Protein AF-A0A2N1PC83-F1 (afdb_monomer)

Solvent-accessible surface area (backbone atoms only — not comparable to full-atom values): 6017 Å² total; per-residue (Å²): 111,71,66,60,54,52,51,51,52,50,53,52,53,53,52,51,48,51,52,49,50,64,76,42,39,67,59,52,51,46,56,51,50,51,51,49,52,54,50,51,49,60,42,16,60,75,32,56,40,95,90,57,54,66,65,58,49,51,50,29,50,51,46,28,54,50,22,51,75,71,62,68,47,50,76,65,58,52,50,52,50,52,50,50,52,51,55,51,57,68,69,75,58,40,44,39,65,55,29,47,51,50,47,53,51,39,41,62,57,38,110

Structure (mmCIF, N/CA/C/O backbone):
data_AF-A0A2N1PC83-F1
#
_entry.id   AF-A0A2N1PC83-F1
#
loop_
_atom_site.group_PDB
_atom_site.id
_atom_site.type_symbol
_atom_site.label_atom_id
_atom_site.label_alt_id
_atom_site.label_comp_id
_atom_site.label_asym_id
_atom_site.label_entity_id
_atom_site.label_seq_id
_atom_site.pdbx_PDB_ins_code
_atom_site.Cartn_x
_atom_site.Cartn_y
_atom_site.Cartn_z
_atom_site.occupancy
_atom_site.B_iso_or_equiv
_atom_site.auth_seq_id
_atom_site.auth_comp_id
_atom_site.auth_asym_id
_atom_site.auth_atom_id
_atom_site.pdbx_PDB_model_num
ATOM 1 N N . MET A 1 1 ? 9.592 4.375 -46.115 1.00 62.72 1 MET A N 1
ATOM 2 C CA . MET A 1 1 ? 10.776 4.847 -45.359 1.00 62.72 1 MET A CA 1
ATOM 3 C C . MET A 1 1 ? 10.395 5.469 -44.021 1.00 62.72 1 MET A C 1
ATOM 5 O O . MET A 1 1 ? 10.851 4.958 -43.012 1.00 62.72 1 MET A O 1
ATOM 9 N N . VAL A 1 2 ? 9.505 6.469 -43.974 1.00 72.44 2 VAL A N 1
ATOM 10 C CA . VAL A 1 2 ? 9.065 7.102 -42.707 1.00 72.44 2 VAL A CA 1
ATOM 11 C C . VAL A 1 2 ? 8.481 6.096 -41.702 1.00 72.44 2 VAL A C 1
ATOM 13 O O . VAL A 1 2 ? 8.869 6.105 -40.542 1.00 72.44 2 VAL A 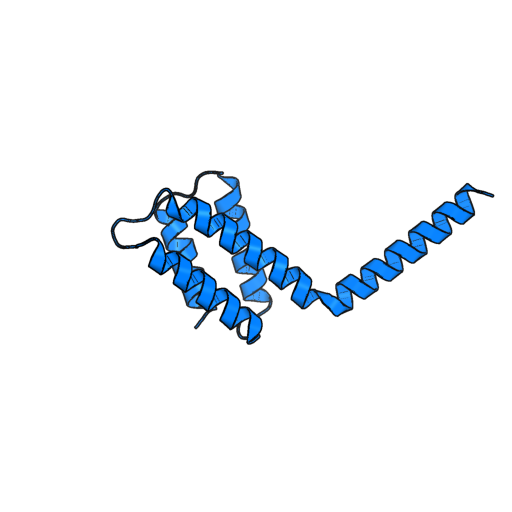O 1
ATOM 16 N N . ALA A 1 3 ? 7.643 5.155 -42.150 1.00 74.44 3 ALA A N 1
ATOM 17 C CA . ALA A 1 3 ? 7.049 4.137 -41.275 1.00 74.44 3 ALA A CA 1
ATOM 18 C C . ALA A 1 3 ? 8.083 3.223 -40.582 1.00 74.44 3 ALA A C 1
ATOM 20 O O . ALA A 1 3 ? 7.898 2.871 -39.426 1.00 74.44 3 ALA A O 1
ATOM 21 N N . LEU A 1 4 ? 9.197 2.885 -41.245 1.00 80.00 4 LEU A N 1
ATOM 22 C CA . LEU A 1 4 ? 10.262 2.063 -40.649 1.00 80.00 4 LEU A CA 1
ATOM 23 C C . LEU A 1 4 ? 11.051 2.831 -39.581 1.00 80.00 4 LEU A C 1
ATOM 25 O O . LEU A 1 4 ? 11.437 2.249 -38.574 1.00 80.00 4 LEU A O 1
ATOM 29 N N . ILE A 1 5 ? 11.244 4.139 -39.778 1.00 84.12 5 ILE A N 1
ATOM 30 C CA . ILE A 1 5 ? 11.886 5.017 -38.791 1.00 84.12 5 ILE A CA 1
ATOM 31 C C . ILE A 1 5 ? 10.986 5.159 -37.558 1.00 84.12 5 ILE A C 1
ATOM 33 O O . ILE A 1 5 ? 11.456 5.013 -36.434 1.00 84.12 5 ILE A O 1
ATOM 37 N N . VAL A 1 6 ? 9.682 5.374 -37.764 1.00 86.19 6 VAL A N 1
ATOM 38 C CA . VAL A 1 6 ? 8.700 5.469 -36.672 1.00 86.19 6 VAL A CA 1
ATOM 39 C C . VAL A 1 6 ? 8.628 4.160 -35.881 1.00 86.19 6 VAL A C 1
ATOM 41 O O . VAL A 1 6 ? 8.700 4.192 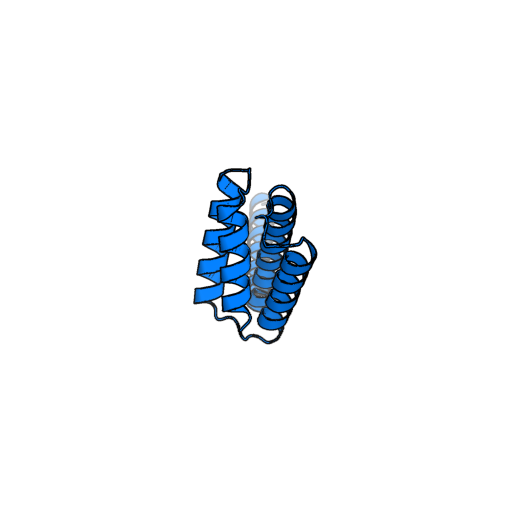-34.657 1.00 86.19 6 VAL A O 1
ATOM 44 N N . VAL A 1 7 ? 8.570 3.006 -36.556 1.00 88.69 7 VAL A N 1
ATOM 45 C CA . VAL A 1 7 ? 8.586 1.692 -35.887 1.00 88.69 7 VAL A CA 1
ATOM 46 C C . VAL A 1 7 ? 9.886 1.481 -35.108 1.00 88.69 7 VAL A C 1
ATOM 48 O O . VAL A 1 7 ? 9.836 1.037 -33.965 1.00 88.69 7 VAL A O 1
ATOM 51 N N . GLY A 1 8 ? 11.038 1.859 -35.670 1.00 88.19 8 GLY A N 1
ATOM 52 C CA . GLY A 1 8 ? 12.323 1.778 -34.971 1.00 88.19 8 GLY A CA 1
ATOM 53 C C . GLY A 1 8 ? 12.355 2.600 -33.679 1.00 88.19 8 GLY A C 1
ATOM 54 O O . GLY A 1 8 ? 12.789 2.098 -32.645 1.00 88.19 8 GLY A O 1
ATOM 55 N N . ILE A 1 9 ? 11.833 3.831 -33.706 1.00 90.12 9 ILE A N 1
ATOM 56 C CA . ILE A 1 9 ? 11.746 4.695 -32.517 1.00 90.12 9 ILE A CA 1
ATOM 57 C C . ILE A 1 9 ? 10.803 4.092 -31.468 1.00 90.12 9 ILE A C 1
ATOM 59 O O . ILE A 1 9 ? 11.145 4.065 -30.287 1.00 90.12 9 ILE A O 1
ATOM 63 N N . ILE A 1 10 ? 9.648 3.561 -31.885 1.00 88.88 10 ILE A N 1
ATOM 64 C CA . ILE A 1 10 ? 8.696 2.913 -30.970 1.00 88.88 10 ILE A CA 1
ATOM 65 C C . ILE A 1 10 ? 9.345 1.712 -30.275 1.00 88.88 10 ILE A C 1
ATOM 67 O O . ILE A 1 10 ? 9.234 1.585 -29.060 1.00 88.88 10 ILE A O 1
ATOM 71 N N . VAL A 1 11 ? 10.072 0.863 -31.008 1.00 89.69 11 VAL A N 1
ATOM 72 C CA . VAL A 1 11 ? 10.756 -0.303 -30.424 1.00 89.69 11 VAL A CA 1
ATOM 73 C C . VAL A 1 11 ? 11.791 0.122 -29.378 1.00 89.69 11 VAL A C 1
ATOM 75 O O . VAL A 1 11 ? 11.857 -0.482 -28.309 1.00 89.69 11 VAL A O 1
ATOM 78 N N . VAL A 1 12 ? 12.556 1.186 -29.638 1.00 88.38 12 VAL A N 1
ATOM 79 C CA . VAL A 1 12 ? 13.533 1.715 -28.670 1.00 88.38 12 VAL A CA 1
ATOM 80 C C . VAL A 1 12 ? 12.841 2.268 -27.421 1.00 88.38 12 VAL A C 1
ATOM 82 O O . VAL A 1 12 ? 13.299 1.999 -26.313 1.00 88.38 12 VAL A O 1
ATOM 85 N N . LEU A 1 13 ? 11.719 2.979 -27.566 1.00 87.75 13 LEU A N 1
ATOM 86 C CA . LEU A 1 13 ? 10.938 3.475 -26.425 1.00 87.75 13 LEU A CA 1
ATOM 87 C C . LEU A 1 13 ? 10.338 2.335 -25.591 1.00 87.75 13 LEU A C 1
ATOM 89 O O . LEU A 1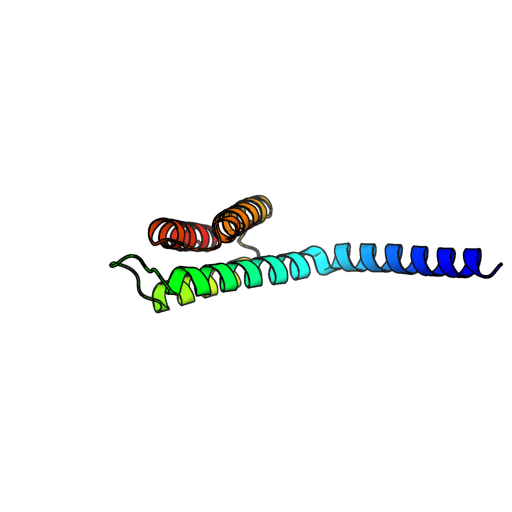 13 ? 10.341 2.398 -24.362 1.00 87.75 13 LEU A O 1
ATOM 93 N N . VAL A 1 14 ? 9.864 1.272 -26.241 1.00 88.44 14 VAL A N 1
ATOM 94 C CA . VAL A 1 14 ? 9.339 0.076 -25.567 1.00 88.44 14 VAL A CA 1
ATOM 95 C C . VAL A 1 14 ? 10.453 -0.668 -24.818 1.00 88.44 14 VAL A C 1
ATOM 97 O O . VAL A 1 14 ? 10.273 -1.057 -23.668 1.00 88.44 14 VAL A O 1
ATOM 100 N N . ALA A 1 15 ? 11.638 -0.810 -25.414 1.00 87.25 15 ALA A N 1
ATOM 101 C CA . ALA A 1 15 ? 12.784 -1.414 -24.733 1.00 87.25 15 ALA A CA 1
ATOM 102 C C . ALA A 1 15 ? 13.262 -0.562 -23.543 1.00 87.25 15 ALA A C 1
ATOM 104 O O . ALA A 1 15 ? 13.501 -1.091 -22.459 1.00 87.25 15 ALA A O 1
ATOM 105 N N . ALA A 1 16 ? 13.350 0.760 -23.716 1.00 84.62 16 ALA A N 1
ATOM 106 C CA . ALA A 1 16 ? 13.734 1.678 -22.647 1.00 84.62 16 ALA A CA 1
ATOM 107 C C . ALA A 1 16 ? 12.726 1.659 -21.487 1.00 84.62 16 ALA A C 1
ATOM 109 O O . ALA A 1 16 ? 13.130 1.595 -20.329 1.00 84.62 16 ALA A O 1
ATOM 110 N N . SER A 1 17 ? 11.424 1.650 -21.784 1.00 82.31 17 SER A N 1
ATOM 111 C CA . SER A 1 17 ? 10.380 1.546 -20.757 1.00 82.31 17 SER A CA 1
ATOM 112 C C . SER A 1 17 ? 10.408 0.202 -20.032 1.00 82.31 17 SER A C 1
ATOM 114 O O . SER A 1 17 ? 10.295 0.202 -18.813 1.00 82.31 17 SER A O 1
ATOM 116 N N . MET A 1 18 ? 10.669 -0.921 -20.712 1.00 82.00 18 MET A N 1
ATOM 117 C CA . MET A 1 18 ? 10.880 -2.209 -20.032 1.00 82.00 18 MET A CA 1
ATOM 118 C C . MET A 1 18 ? 12.064 -2.175 -19.058 1.00 82.00 18 MET A C 1
ATOM 120 O O . MET A 1 18 ? 11.949 -2.685 -17.946 1.00 82.00 18 MET A O 1
ATOM 124 N N . VAL A 1 19 ? 13.186 -1.553 -19.440 1.00 83.19 19 VAL A N 1
ATOM 125 C CA . VAL A 1 19 ? 14.355 -1.413 -18.553 1.00 83.19 19 VAL A CA 1
ATOM 126 C C . VAL A 1 19 ? 14.020 -0.543 -17.343 1.00 83.19 19 VAL A C 1
ATOM 128 O O . VAL A 1 19 ? 14.331 -0.921 -16.216 1.00 83.19 19 VAL A O 1
ATOM 131 N N . VAL A 1 20 ? 13.343 0.587 -17.553 1.00 78.94 20 VAL A N 1
ATOM 132 C CA . VAL A 1 20 ? 12.883 1.459 -16.462 1.00 78.94 20 VAL A CA 1
ATOM 133 C C . VAL A 1 20 ? 11.922 0.705 -15.542 1.00 78.94 20 VAL A C 1
ATOM 135 O O . VAL A 1 20 ? 12.116 0.721 -14.332 1.00 78.94 20 VAL A O 1
ATOM 138 N N . CYS A 1 21 ? 10.947 -0.022 -16.091 1.00 77.75 21 CYS A N 1
ATOM 139 C CA . CYS A 1 21 ? 10.025 -0.842 -15.310 1.00 77.75 21 CYS A CA 1
ATOM 140 C C . CYS A 1 21 ? 10.736 -1.947 -14.526 1.00 77.75 21 CYS A C 1
ATOM 142 O O . CYS A 1 21 ? 10.283 -2.272 -13.441 1.00 77.75 21 CYS A O 1
ATOM 144 N N . TYR A 1 22 ? 11.832 -2.513 -15.037 1.00 76.69 22 TYR A N 1
ATOM 145 C CA . TYR A 1 22 ? 12.601 -3.532 -14.321 1.00 76.69 22 TYR A CA 1
ATOM 146 C C . TYR A 1 22 ? 13.425 -2.940 -13.170 1.00 76.69 22 TYR A C 1
ATOM 148 O O . TYR A 1 22 ? 13.458 -3.509 -12.081 1.00 76.69 22 TYR A O 1
ATOM 156 N N . VAL A 1 23 ? 14.071 -1.792 -13.398 1.00 81.06 23 VAL A N 1
ATOM 157 C CA . VAL A 1 23 ? 14.913 -1.116 -12.396 1.00 81.06 23 VAL A CA 1
ATOM 158 C C . VAL A 1 23 ? 14.069 -0.485 -11.286 1.00 81.06 23 VAL A C 1
ATOM 160 O O . VAL A 1 23 ? 14.410 -0.621 -10.117 1.00 81.06 23 VAL A O 1
ATOM 163 N N . TYR A 1 24 ? 12.956 0.157 -11.642 1.00 81.00 24 TYR A N 1
ATOM 164 C CA . TYR A 1 24 ? 12.068 0.870 -10.716 1.00 81.00 24 TYR A CA 1
ATOM 165 C C . TYR A 1 24 ? 10.813 0.067 -10.360 1.00 81.00 24 TYR A C 1
ATOM 167 O O . TYR A 1 24 ? 9.811 0.641 -9.942 1.00 81.00 24 TYR A O 1
ATOM 175 N N . ARG A 1 25 ? 10.834 -1.260 -10.541 1.00 75.44 25 ARG A N 1
ATOM 176 C CA . ARG A 1 25 ? 9.659 -2.114 -10.309 1.00 75.44 25 ARG A CA 1
ATOM 177 C C . ARG A 1 25 ? 9.097 -1.931 -8.895 1.00 75.44 25 ARG A C 1
ATOM 179 O O . ARG A 1 25 ? 7.890 -1.800 -8.737 1.00 75.44 25 ARG A O 1
ATOM 186 N N . ASP A 1 26 ? 9.982 -1.868 -7.899 1.00 74.75 26 ASP A N 1
ATOM 187 C CA . ASP A 1 26 ? 9.616 -1.775 -6.4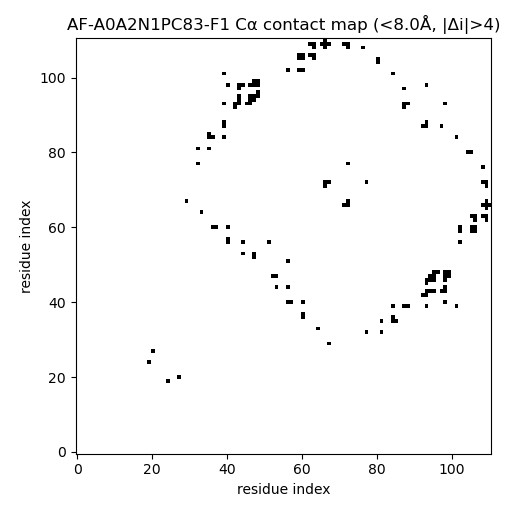87 1.00 74.75 26 ASP A CA 1
ATOM 188 C C . ASP A 1 26 ? 8.979 -0.399 -6.208 1.00 74.75 26 ASP A C 1
ATOM 190 O O . ASP A 1 26 ? 7.945 -0.326 -5.553 1.00 74.75 26 ASP A O 1
ATOM 194 N N . ASP A 1 27 ? 9.517 0.677 -6.796 1.00 77.44 27 ASP A N 1
ATOM 195 C CA . ASP A 1 27 ? 8.976 2.039 -6.670 1.00 77.44 27 ASP A CA 1
ATOM 196 C C . ASP A 1 27 ? 7.628 2.204 -7.388 1.00 77.44 27 ASP A C 1
ATOM 198 O O . ASP A 1 27 ? 6.733 2.890 -6.897 1.00 77.44 27 ASP A O 1
ATOM 202 N N . ILE A 1 28 ? 7.449 1.568 -8.550 1.00 78.81 28 ILE A N 1
ATOM 203 C CA . ILE A 1 28 ? 6.175 1.587 -9.284 1.00 78.81 28 ILE A CA 1
ATOM 204 C C . ILE A 1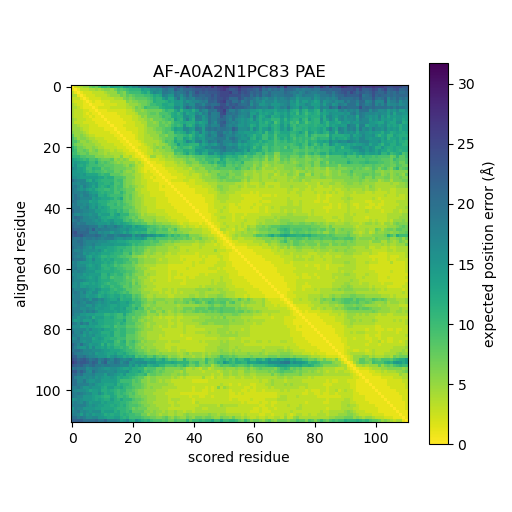 28 ? 5.098 0.852 -8.485 1.00 78.81 28 ILE A C 1
ATOM 206 O O . ILE A 1 28 ? 3.984 1.360 -8.344 1.00 78.81 28 ILE A O 1
ATOM 210 N N . VAL A 1 29 ? 5.435 -0.325 -7.950 1.00 80.75 29 VAL A N 1
ATOM 211 C CA . VAL A 1 29 ? 4.535 -1.110 -7.099 1.00 80.75 29 VAL A CA 1
ATOM 212 C C . VAL A 1 29 ? 4.199 -0.333 -5.832 1.00 80.75 29 VAL A C 1
ATOM 214 O O . VAL A 1 29 ? 3.020 -0.229 -5.508 1.00 80.75 29 VAL A O 1
ATOM 217 N N . LYS A 1 30 ? 5.190 0.301 -5.189 1.00 80.81 30 LYS A N 1
ATOM 218 C CA . LYS A 1 30 ? 4.982 1.199 -4.046 1.00 80.81 30 LYS A CA 1
ATOM 219 C C . LYS A 1 30 ? 3.949 2.265 -4.368 1.00 80.81 30 LYS A C 1
ATOM 221 O O . LYS A 1 30 ? 2.916 2.345 -3.721 1.00 80.81 30 LYS A O 1
ATOM 226 N N . ILE A 1 31 ? 4.205 3.070 -5.399 1.00 82.31 31 ILE A N 1
ATOM 227 C CA . ILE A 1 31 ? 3.340 4.200 -5.754 1.00 82.31 31 ILE A CA 1
ATOM 228 C C . ILE A 1 31 ? 1.923 3.719 -6.075 1.00 82.31 31 ILE A C 1
ATOM 230 O O . ILE A 1 31 ? 0.956 4.365 -5.675 1.00 82.31 31 ILE A O 1
ATOM 234 N N . GLY A 1 32 ? 1.792 2.602 -6.795 1.00 84.38 32 GLY A N 1
ATOM 235 C CA . GLY A 1 32 ? 0.494 2.021 -7.124 1.00 84.38 32 GLY A CA 1
ATOM 236 C C . GLY A 1 32 ? -0.268 1.572 -5.879 1.00 84.38 32 GLY A C 1
ATOM 237 O O . GLY A 1 32 ? -1.408 1.983 -5.676 1.00 84.38 32 GLY A O 1
ATOM 238 N N . LEU A 1 33 ? 0.379 0.776 -5.030 1.00 83.88 33 LEU A N 1
ATOM 239 C CA . LEU A 1 33 ? -0.220 0.204 -3.829 1.00 83.88 33 LEU A CA 1
ATOM 240 C C . LEU A 1 33 ? -0.554 1.277 -2.791 1.00 83.88 33 LEU A C 1
ATOM 242 O O . LEU A 1 33 ? -1.652 1.272 -2.247 1.00 83.88 33 LEU A O 1
ATOM 246 N N . THR A 1 34 ? 0.348 2.236 -2.572 1.00 84.88 34 THR A N 1
ATOM 247 C CA . THR A 1 34 ? 0.130 3.372 -1.672 1.00 84.88 34 THR A CA 1
ATOM 248 C C . THR A 1 34 ? -1.066 4.204 -2.117 1.00 84.88 34 THR A C 1
ATOM 250 O O . THR A 1 34 ? -1.945 4.480 -1.309 1.00 84.88 34 THR A O 1
ATOM 253 N N . LYS A 1 35 ? -1.166 4.545 -3.408 1.00 86.88 35 LYS A N 1
ATOM 254 C CA . LYS A 1 35 ? -2.316 5.304 -3.919 1.00 86.88 35 LYS A CA 1
ATOM 255 C C . LYS A 1 35 ? -3.627 4.535 -3.816 1.00 86.88 35 LYS A C 1
ATOM 257 O O . LYS A 1 35 ? -4.661 5.139 -3.538 1.00 86.88 35 LYS A O 1
ATOM 262 N N . LEU A 1 36 ? -3.603 3.225 -4.065 1.00 86.12 36 LEU A N 1
ATOM 263 C CA . LEU A 1 36 ? -4.779 2.378 -3.878 1.00 86.12 36 LEU A CA 1
ATOM 264 C C . LEU A 1 36 ? -5.202 2.368 -2.408 1.00 86.12 36 LEU A C 1
ATOM 266 O O . LEU A 1 36 ? -6.361 2.653 -2.130 1.00 86.12 36 LEU A O 1
ATOM 270 N N . ALA A 1 37 ? -4.266 2.145 -1.485 1.00 87.50 37 ALA A N 1
ATOM 271 C CA . ALA A 1 37 ? -4.533 2.169 -0.050 1.00 87.50 37 ALA A CA 1
ATOM 272 C C . ALA A 1 37 ? -5.088 3.527 0.413 1.00 87.50 37 ALA A C 1
ATOM 274 O O . ALA A 1 37 ? -6.084 3.567 1.125 1.00 87.50 37 ALA A O 1
ATOM 275 N N . GLU A 1 38 ? -4.515 4.645 -0.040 1.00 88.69 38 GLU A N 1
ATOM 276 C CA . GLU A 1 38 ? -5.025 5.994 0.253 1.00 88.69 38 GLU A CA 1
ATOM 277 C C . GLU A 1 38 ? -6.445 6.212 -0.284 1.00 88.69 38 GLU A C 1
ATOM 279 O O . GLU A 1 38 ? -7.274 6.838 0.376 1.00 88.69 38 GLU A O 1
ATOM 284 N N . THR A 1 39 ? -6.742 5.683 -1.473 1.00 88.56 39 THR A N 1
ATOM 285 C CA . THR A 1 39 ? -8.074 5.798 -2.080 1.00 88.56 39 THR A CA 1
ATOM 286 C C . THR A 1 39 ? -9.098 4.984 -1.293 1.00 88.56 39 THR A C 1
ATOM 288 O O . THR A 1 39 ? -10.145 5.516 -0.931 1.00 88.56 39 THR A O 1
ATOM 291 N N . VAL A 1 40 ? -8.772 3.728 -0.966 1.00 86.50 40 VAL A N 1
ATOM 292 C 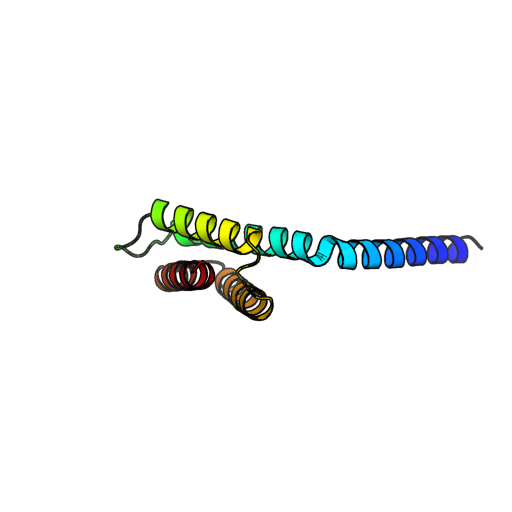CA . VAL A 1 40 ? -9.625 2.866 -0.137 1.00 86.50 40 VAL A CA 1
ATOM 293 C C . VAL A 1 40 ? -9.831 3.496 1.239 1.00 86.50 40 VAL A C 1
ATOM 295 O O . VAL A 1 40 ? -10.958 3.553 1.710 1.00 86.50 40 VAL A O 1
ATOM 298 N N . ALA A 1 41 ? -8.787 4.053 1.854 1.00 87.12 41 ALA A N 1
ATOM 299 C CA . ALA A 1 41 ? -8.882 4.736 3.141 1.00 87.12 41 ALA A CA 1
ATOM 300 C C . ALA A 1 41 ? -9.795 5.970 3.090 1.00 87.12 41 ALA A C 1
ATOM 302 O O . ALA A 1 41 ? -10.578 6.199 4.010 1.00 87.12 41 ALA A O 1
ATOM 303 N N . ALA A 1 42 ? -9.720 6.771 2.025 1.00 89.12 42 ALA A N 1
ATOM 304 C CA . ALA A 1 42 ? -10.591 7.930 1.850 1.00 89.12 42 ALA A CA 1
ATOM 305 C C . ALA A 1 42 ? -12.071 7.535 1.709 1.00 89.12 42 ALA A C 1
ATOM 307 O O . ALA A 1 42 ? -12.938 8.248 2.216 1.00 89.12 42 ALA A O 1
ATOM 308 N N . GLU A 1 43 ? -12.358 6.410 1.052 1.00 86.44 43 GLU A N 1
ATOM 309 C CA . GLU A 1 43 ? -13.713 5.860 0.956 1.00 86.44 43 GLU A CA 1
ATOM 310 C C . GLU A 1 43 ? -14.161 5.207 2.272 1.00 86.44 43 GLU A C 1
ATOM 312 O O . GLU A 1 43 ? -15.238 5.528 2.766 1.00 86.44 43 GLU A O 1
ATOM 317 N N . ALA A 1 44 ? -13.307 4.402 2.911 1.00 86.00 44 ALA A N 1
ATOM 318 C CA . ALA A 1 44 ? -13.567 3.755 4.199 1.00 86.00 44 ALA A CA 1
ATOM 319 C C . ALA A 1 44 ? -13.904 4.767 5.304 1.00 86.00 44 ALA A C 1
ATOM 321 O O . ALA A 1 44 ? -14.773 4.529 6.138 1.00 86.00 44 ALA A O 1
ATOM 322 N N . LYS A 1 45 ? -13.267 5.945 5.288 1.00 87.06 45 LYS A N 1
ATOM 323 C CA . LYS A 1 45 ? -13.557 7.036 6.232 1.00 87.06 45 LYS A CA 1
ATOM 324 C C . LYS A 1 45 ? -14.977 7.598 6.129 1.00 87.06 45 LYS A C 1
ATOM 326 O O . LYS A 1 45 ? -15.406 8.295 7.048 1.00 87.06 45 LYS A O 1
ATOM 331 N N . LYS A 1 46 ? -15.692 7.349 5.028 1.00 86.56 46 LYS A N 1
ATOM 332 C CA . LYS A 1 46 ? -17.074 7.816 4.842 1.00 86.56 46 LYS A CA 1
ATOM 333 C C . LYS A 1 46 ? -18.085 6.949 5.589 1.00 86.56 46 LYS A C 1
ATOM 335 O O . LYS A 1 46 ? -19.120 7.481 5.982 1.00 86.56 46 LYS A O 1
ATOM 340 N N . ASP A 1 47 ? -17.776 5.672 5.801 1.00 85.81 47 ASP A N 1
ATOM 341 C CA . ASP A 1 47 ? -18.621 4.710 6.517 1.00 85.81 47 ASP A CA 1
ATOM 342 C C . ASP A 1 47 ? -17.777 3.869 7.486 1.00 85.81 47 ASP A C 1
ATOM 344 O O . ASP A 1 47 ? -17.575 2.668 7.316 1.00 85.81 47 ASP A O 1
ATOM 348 N N . LEU A 1 48 ? -17.223 4.529 8.508 1.00 84.12 48 LEU A N 1
ATOM 349 C CA . LEU A 1 48 ? -16.406 3.841 9.504 1.00 84.12 48 LEU A CA 1
ATOM 350 C C . LEU A 1 48 ? -17.268 3.003 10.454 1.00 84.12 48 LEU A C 1
ATOM 352 O O . LEU A 1 48 ? -18.310 3.474 10.925 1.00 84.12 48 LEU A O 1
ATOM 356 N N . PRO A 1 49 ? -16.805 1.799 10.830 1.00 83.44 49 PRO A N 1
ATOM 357 C CA . PRO A 1 49 ? -17.428 1.050 11.906 1.00 83.44 49 PRO A CA 1
ATOM 358 C C . PRO A 1 49 ? -17.328 1.832 13.227 1.00 83.44 49 PRO A C 1
ATOM 360 O O . PRO A 1 49 ? -16.370 2.561 13.475 1.00 83.44 49 PRO A O 1
ATOM 363 N N . ALA A 1 50 ? -18.336 1.679 14.092 1.00 84.06 50 ALA A N 1
ATOM 364 C CA . ALA A 1 50 ? -18.527 2.514 15.286 1.00 84.06 50 ALA A CA 1
ATOM 365 C C . ALA A 1 50 ? -17.391 2.443 16.330 1.00 84.06 50 ALA A C 1
ATOM 367 O O . ALA A 1 50 ? -17.350 3.254 17.254 1.00 84.06 50 ALA A O 1
ATOM 368 N N . ASP A 1 51 ? -16.504 1.460 16.212 1.00 86.62 51 ASP A N 1
ATOM 369 C CA . ASP A 1 51 ? -15.341 1.240 17.067 1.00 86.62 51 ASP A CA 1
ATOM 370 C C . ASP A 1 51 ? -14.023 1.750 16.466 1.00 86.62 51 ASP A C 1
ATOM 372 O O . ASP A 1 51 ? -12.980 1.579 17.096 1.00 86.62 51 ASP A O 1
ATOM 376 N N . MET A 1 52 ? -14.052 2.384 15.290 1.00 85.31 52 MET A N 1
ATOM 377 C CA . MET A 1 52 ? -12.875 2.963 14.644 1.00 85.31 52 MET A CA 1
ATOM 378 C C . MET A 1 52 ? -13.020 4.460 14.416 1.00 85.31 52 MET A C 1
ATOM 380 O O . MET A 1 52 ? -14.094 4.984 14.117 1.00 85.31 52 MET A O 1
ATOM 384 N N . THR A 1 53 ? -11.894 5.155 14.507 1.00 88.94 53 THR A N 1
ATOM 385 C CA . THR A 1 53 ? -11.783 6.567 14.156 1.00 88.94 53 THR A CA 1
ATOM 386 C C . THR A 1 53 ? -11.067 6.742 12.820 1.00 88.94 53 THR A C 1
ATOM 388 O O . THR A 1 53 ? -10.339 5.866 12.356 1.00 88.94 53 THR A O 1
ATOM 391 N N . ALA A 1 54 ? -11.236 7.908 12.194 1.00 88.19 54 ALA A N 1
ATOM 392 C CA . ALA A 1 54 ? -10.484 8.246 10.987 1.00 88.19 54 ALA A CA 1
ATOM 393 C C . ALA A 1 54 ? -8.961 8.246 11.230 1.00 88.19 54 ALA A C 1
ATOM 395 O O . ALA A 1 54 ? -8.206 7.913 10.320 1.00 88.19 54 ALA A O 1
ATOM 396 N N . GLU A 1 55 ? -8.534 8.564 12.457 1.00 88.88 55 GLU A N 1
ATOM 397 C CA . GLU A 1 55 ? -7.130 8.543 12.879 1.00 88.88 55 GLU A CA 1
ATOM 398 C C . GLU A 1 55 ? -6.571 7.113 12.933 1.00 88.88 55 GLU A C 1
ATOM 400 O O . GLU A 1 55 ? -5.426 6.891 12.547 1.00 88.88 55 GLU A O 1
ATOM 405 N N . ASP A 1 56 ? -7.383 6.124 13.322 1.00 87.50 56 ASP A N 1
ATOM 406 C CA . ASP A 1 56 ? -6.975 4.712 13.300 1.00 87.50 56 ASP A CA 1
ATOM 407 C C . ASP A 1 56 ? -6.694 4.225 11.875 1.00 87.50 56 ASP A C 1
ATOM 409 O O . ASP A 1 56 ? -5.741 3.474 11.655 1.00 87.50 56 ASP A O 1
ATOM 413 N N . VAL A 1 57 ? -7.500 4.677 10.908 1.00 88.38 57 VAL A N 1
ATOM 414 C CA . VAL A 1 57 ? -7.305 4.372 9.484 1.00 88.38 57 VAL A CA 1
ATOM 415 C C . VAL A 1 57 ? -6.055 5.058 8.946 1.00 88.38 57 VAL A C 1
ATOM 417 O O . VAL A 1 57 ? -5.251 4.411 8.281 1.00 88.38 57 VAL A O 1
ATOM 420 N N . ASP A 1 58 ? -5.865 6.345 9.254 1.00 90.38 58 ASP A N 1
ATOM 421 C CA . ASP A 1 58 ? -4.667 7.089 8.846 1.00 90.38 58 ASP A CA 1
ATOM 422 C C . ASP A 1 58 ? -3.395 6.428 9.364 1.00 90.38 58 ASP A C 1
ATOM 424 O O . ASP A 1 58 ? -2.475 6.149 8.596 1.00 90.38 58 ASP A O 1
ATOM 428 N N . LYS A 1 59 ? -3.384 6.082 10.650 1.00 90.69 59 LYS A N 1
ATOM 429 C CA . LYS A 1 59 ? -2.248 5.416 11.272 1.00 90.69 59 LYS A CA 1
ATOM 430 C C . LYS A 1 59 ? -1.966 4.049 10.652 1.00 90.69 59 LYS A C 1
ATOM 432 O O . LYS A 1 59 ? -0.811 3.721 10.410 1.00 90.69 59 LYS A O 1
ATOM 437 N N . ALA A 1 60 ? -3.003 3.261 10.365 1.00 89.88 60 ALA A N 1
ATOM 438 C CA . ALA A 1 60 ? -2.833 1.957 9.731 1.00 89.88 60 ALA A CA 1
ATOM 439 C C . ALA A 1 60 ? -2.232 2.074 8.317 1.00 89.88 60 ALA A C 1
ATOM 441 O O . ALA A 1 60 ? -1.376 1.274 7.945 1.00 89.88 60 ALA A O 1
ATOM 442 N N . VAL A 1 61 ? -2.622 3.099 7.551 1.00 90.44 61 VAL A N 1
ATOM 443 C CA . VAL A 1 61 ? -2.029 3.387 6.236 1.00 90.44 61 VAL A CA 1
ATOM 444 C C . VAL A 1 61 ? -0.582 3.867 6.368 1.00 90.44 61 VAL A C 1
ATOM 446 O O . VAL A 1 61 ? 0.269 3.423 5.599 1.00 90.44 61 VAL A O 1
ATOM 449 N N . GLU A 1 62 ? -0.272 4.735 7.332 1.00 91.12 62 GLU A N 1
ATOM 450 C CA . GLU A 1 62 ? 1.101 5.195 7.587 1.00 91.12 62 GLU A CA 1
ATOM 451 C C . GLU A 1 62 ? 2.033 4.043 7.992 1.00 91.12 62 GLU A C 1
ATOM 453 O O . GLU A 1 62 ? 3.128 3.906 7.438 1.00 91.12 62 GLU A O 1
ATOM 458 N N . ASP A 1 63 ? 1.590 3.188 8.918 1.00 90.31 63 ASP A N 1
ATOM 459 C CA . ASP A 1 63 ? 2.346 2.017 9.371 1.00 90.31 63 ASP A CA 1
ATOM 460 C C . ASP A 1 63 ? 2.589 1.044 8.206 1.00 90.31 63 ASP A C 1
ATOM 462 O O . ASP A 1 63 ? 3.708 0.563 8.016 1.00 90.31 63 ASP A O 1
ATOM 466 N N . PHE A 1 64 ? 1.581 0.837 7.356 1.00 89.62 64 PHE A N 1
ATOM 467 C CA . PHE A 1 64 ? 1.699 0.047 6.133 1.00 89.62 64 PHE A CA 1
ATOM 468 C C . PHE A 1 64 ? 2.7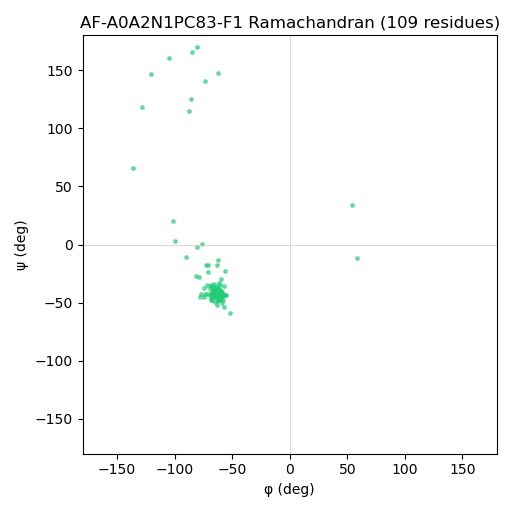08 0.634 5.134 1.00 89.62 64 PHE A C 1
ATOM 470 O O . PHE A 1 64 ? 3.578 -0.083 4.635 1.00 89.62 64 PHE A O 1
ATOM 477 N N . GLN A 1 65 ? 2.645 1.942 4.857 1.00 89.06 65 GLN A N 1
ATOM 478 C CA . GLN A 1 65 ? 3.606 2.614 3.972 1.00 89.06 65 GLN A CA 1
ATOM 479 C C . GLN A 1 65 ? 5.038 2.477 4.499 1.00 89.06 65 GLN A C 1
ATOM 481 O O . GLN A 1 65 ? 5.972 2.226 3.734 1.00 89.06 65 GLN A O 1
ATOM 486 N N . LYS A 1 66 ? 5.211 2.596 5.816 1.00 89.94 66 LYS A N 1
ATOM 487 C CA . LYS A 1 66 ? 6.504 2.419 6.468 1.00 89.94 66 LYS A CA 1
ATOM 488 C C . LYS A 1 66 ? 7.003 0.975 6.375 1.00 89.94 66 LYS A C 1
ATOM 490 O O . LYS A 1 66 ? 8.171 0.768 6.055 1.00 89.94 66 LYS A O 1
ATOM 495 N N . ALA A 1 67 ? 6.148 -0.017 6.615 1.00 88.19 67 ALA A N 1
ATOM 496 C CA . ALA A 1 67 ? 6.506 -1.430 6.484 1.00 88.19 67 ALA A CA 1
ATOM 497 C C . ALA A 1 67 ? 6.896 -1.792 5.042 1.00 88.19 67 ALA A C 1
ATOM 499 O O . ALA A 1 67 ? 7.860 -2.533 4.819 1.00 88.19 67 ALA A O 1
ATOM 500 N N . PHE A 1 68 ? 6.210 -1.204 4.059 1.00 85.81 68 PHE A N 1
ATOM 501 C CA . PHE A 1 68 ? 6.572 -1.321 2.651 1.00 85.81 68 PHE A CA 1
ATOM 502 C C . PHE A 1 68 ? 7.976 -0.749 2.382 1.00 85.81 68 PHE A C 1
ATOM 504 O O . PHE A 1 68 ? 8.805 -1.403 1.746 1.00 85.81 68 PHE A O 1
ATOM 511 N N . ASP A 1 69 ? 8.278 0.441 2.909 1.00 85.31 69 ASP A N 1
ATOM 512 C CA . ASP A 1 69 ? 9.583 1.103 2.747 1.00 85.31 69 ASP A CA 1
ATOM 513 C C . ASP A 1 69 ? 10.731 0.357 3.419 1.00 85.31 69 ASP A C 1
ATOM 515 O O . ASP A 1 69 ? 11.851 0.312 2.903 1.00 85.31 69 ASP A O 1
ATOM 519 N N . GLU A 1 70 ? 10.439 -0.290 4.542 1.00 87.94 70 GLU A N 1
ATOM 520 C CA . GLU A 1 70 ? 11.364 -1.173 5.242 1.00 87.94 70 GLU A CA 1
ATOM 521 C C . GLU A 1 70 ? 11.511 -2.548 4.557 1.00 87.94 70 GLU A C 1
ATOM 523 O O . GLU A 1 70 ? 12.289 -3.378 5.030 1.00 87.94 70 GLU A O 1
ATOM 528 N N . LYS A 1 71 ? 10.818 -2.784 3.428 1.00 82.25 71 LYS A N 1
ATOM 529 C CA . LYS A 1 71 ? 10.775 -4.059 2.686 1.00 82.25 71 LYS A CA 1
ATOM 530 C C . LYS A 1 71 ? 10.363 -5.248 3.559 1.00 82.25 71 LYS A C 1
ATOM 532 O O . LYS A 1 71 ? 10.865 -6.356 3.373 1.00 82.25 71 LYS A O 1
ATOM 537 N N . LYS A 1 72 ? 9.481 -5.001 4.529 1.00 84.62 72 LYS A N 1
ATOM 538 C CA . LYS A 1 72 ? 8.940 -6.032 5.425 1.00 84.62 72 LYS A CA 1
ATOM 539 C C . LYS A 1 72 ? 7.791 -6.811 4.801 1.00 84.62 72 LYS A C 1
ATOM 541 O O . LYS A 1 72 ? 7.614 -7.969 5.142 1.00 84.62 72 LYS A O 1
ATOM 546 N N . ILE A 1 73 ? 7.083 -6.180 3.869 1.00 83.56 73 ILE A N 1
ATOM 547 C CA . ILE A 1 73 ? 5.964 -6.778 3.145 1.00 83.56 73 ILE A CA 1
ATOM 548 C C . ILE A 1 73 ? 6.514 -7.549 1.954 1.00 83.56 73 ILE A C 1
ATOM 550 O O . ILE A 1 73 ? 7.258 -6.994 1.133 1.00 83.56 73 ILE A O 1
ATOM 554 N N . ASP A 1 74 ? 6.167 -8.826 1.859 1.00 83.50 74 ASP A N 1
ATOM 555 C CA . ASP A 1 74 ? 6.636 -9.650 0.756 1.00 83.50 74 ASP A CA 1
ATOM 556 C C . ASP A 1 74 ? 5.818 -9.431 -0.532 1.00 83.50 74 ASP A C 1
ATOM 558 O O . ASP A 1 74 ? 4.796 -8.745 -0.585 1.00 83.50 74 ASP A O 1
ATOM 562 N N . THR A 1 75 ? 6.309 -9.985 -1.642 1.00 79.75 75 THR A N 1
ATOM 563 C CA . THR A 1 75 ? 5.671 -9.792 -2.953 1.00 79.75 75 THR A CA 1
ATOM 564 C C . THR A 1 75 ? 4.333 -10.533 -3.088 1.00 79.75 75 THR A C 1
ATOM 566 O O . THR A 1 75 ? 3.515 -10.136 -3.921 1.00 79.75 75 THR A O 1
ATOM 569 N N . GLU A 1 76 ? 4.100 -11.596 -2.316 1.00 84.62 76 GLU A N 1
ATOM 570 C CA . GLU A 1 76 ? 2.835 -12.342 -2.318 1.00 84.62 76 GLU A CA 1
ATOM 571 C C . GLU A 1 76 ? 1.763 -11.577 -1.533 1.00 84.62 76 GLU A C 1
ATOM 573 O O . GLU A 1 76 ? 0.646 -11.403 -2.024 1.00 84.62 76 GLU A O 1
ATOM 578 N N . GLU A 1 77 ? 2.125 -11.019 -0.379 1.00 85.81 77 GLU A N 1
ATOM 579 C CA . GLU A 1 77 ? 1.291 -10.130 0.428 1.00 85.81 77 GLU A CA 1
ATOM 580 C C . GLU A 1 77 ? 0.903 -8.875 -0.350 1.00 85.81 77 GLU A C 1
ATOM 582 O O . GLU A 1 77 ? -0.276 -8.530 -0.415 1.00 85.81 77 GLU A O 1
ATOM 587 N N . ILE A 1 78 ? 1.859 -8.242 -1.038 1.00 85.00 78 ILE A N 1
ATOM 588 C CA . ILE A 1 78 ? 1.581 -7.095 -1.912 1.00 85.00 78 ILE A CA 1
ATOM 589 C C . ILE A 1 78 ? 0.544 -7.449 -2.986 1.00 85.00 78 ILE A C 1
ATOM 591 O O . ILE A 1 78 ? -0.355 -6.648 -3.262 1.00 85.00 78 ILE A O 1
ATOM 595 N N . GLN A 1 79 ? 0.649 -8.625 -3.612 1.00 85.00 79 GLN A N 1
ATOM 596 C CA . GLN A 1 79 ? -0.322 -9.068 -4.617 1.00 85.00 79 GLN A CA 1
ATOM 597 C C . GLN A 1 79 ? -1.696 -9.325 -3.999 1.00 85.00 79 GLN A C 1
ATOM 599 O O . GLN A 1 79 ? -2.699 -8.888 -4.563 1.00 85.00 79 GLN A O 1
ATOM 604 N N . SER A 1 80 ? -1.741 -9.983 -2.840 1.00 88.88 80 SER A N 1
ATOM 605 C CA . SER A 1 80 ? -2.979 -10.244 -2.103 1.00 88.88 80 SER A CA 1
ATOM 606 C C . SER A 1 80 ? -3.698 -8.941 -1.738 1.00 88.88 80 SER A C 1
ATOM 608 O O . SER A 1 80 ? -4.866 -8.752 -2.082 1.00 88.88 80 SER A O 1
ATOM 610 N N . LEU A 1 81 ? -2.973 -7.985 -1.150 1.00 88.62 81 LEU A N 1
ATOM 611 C CA . LEU A 1 81 ? -3.492 -6.662 -0.798 1.00 88.62 81 LEU A CA 1
ATOM 612 C C . LEU A 1 81 ? -3.938 -5.876 -2.031 1.00 88.62 81 LEU A C 1
ATOM 614 O O . LEU A 1 81 ? -5.006 -5.272 -2.026 1.00 88.62 81 LEU A O 1
ATOM 618 N N . SER A 1 82 ? -3.168 -5.927 -3.122 1.00 86.19 82 SER A N 1
ATOM 619 C CA . SER A 1 82 ? -3.542 -5.274 -4.383 1.00 86.19 82 SER A CA 1
ATOM 620 C C . SER A 1 82 ? -4.872 -5.787 -4.929 1.00 86.19 82 SER A C 1
ATOM 622 O O . SER A 1 82 ? -5.651 -4.999 -5.465 1.00 86.19 82 SER A O 1
ATOM 624 N N . LEU A 1 83 ? -5.113 -7.099 -4.843 1.00 88.75 83 LEU A N 1
ATOM 625 C CA . LEU A 1 83 ? -6.363 -7.717 -5.285 1.00 88.75 83 LEU A CA 1
ATOM 626 C C . LEU A 1 83 ? -7.519 -7.330 -4.367 1.00 88.75 83 LEU A C 1
ATOM 628 O O . LEU A 1 83 ? -8.574 -6.951 -4.861 1.00 88.75 83 LEU A O 1
ATOM 632 N N . MET A 1 84 ? -7.298 -7.355 -3.054 1.00 89.38 84 MET A N 1
ATOM 633 C CA . MET A 1 84 ? -8.292 -6.945 -2.063 1.00 89.38 84 MET A CA 1
ATOM 634 C C . MET A 1 84 ? -8.706 -5.482 -2.241 1.00 89.38 84 MET A C 1
ATOM 636 O O . MET A 1 84 ? -9.894 -5.189 -2.302 1.00 89.38 84 MET A O 1
ATOM 640 N N . PHE A 1 85 ? -7.750 -4.562 -2.397 1.00 88.12 85 PHE A N 1
ATOM 641 C CA . PHE A 1 85 ? -8.053 -3.145 -2.623 1.00 88.12 85 PHE A CA 1
ATOM 642 C C . PHE A 1 85 ? -8.840 -2.936 -3.916 1.00 88.12 85 PHE A C 1
ATOM 644 O O . PHE A 1 85 ? -9.746 -2.111 -3.961 1.00 88.12 85 PHE A O 1
ATOM 651 N N . GLN A 1 86 ? -8.507 -3.678 -4.975 1.00 86.00 86 GLN A N 1
ATOM 652 C CA . GLN A 1 86 ? -9.251 -3.616 -6.233 1.00 86.00 86 GLN A CA 1
ATOM 653 C C . GLN A 1 86 ? -10.674 -4.154 -6.096 1.00 86.00 86 GLN A C 1
ATOM 655 O O . GLN A 1 86 ? -11.570 -3.596 -6.723 1.00 86.00 86 GLN A O 1
ATOM 660 N N . ASP A 1 87 ? -10.875 -5.208 -5.305 1.00 87.94 87 ASP A N 1
ATOM 661 C CA . ASP A 1 87 ? -12.195 -5.788 -5.053 1.00 87.94 87 ASP A CA 1
ATOM 662 C C . ASP A 1 87 ? -13.074 -4.817 -4.255 1.00 87.94 87 ASP A C 1
ATOM 664 O O . ASP A 1 87 ? -14.151 -4.465 -4.720 1.00 87.94 87 ASP A O 1
ATOM 668 N N . ILE A 1 88 ? -12.545 -4.244 -3.167 1.00 85.69 88 ILE A N 1
ATOM 669 C CA . ILE A 1 88 ? -13.221 -3.201 -2.373 1.00 85.69 88 ILE A CA 1
ATOM 670 C C . ILE A 1 88 ? -13.584 -1.988 -3.249 1.00 85.69 88 ILE A C 1
ATOM 672 O O . ILE A 1 88 ? -14.687 -1.452 -3.202 1.00 85.69 88 ILE A O 1
ATOM 676 N N . MET A 1 89 ? -12.668 -1.548 -4.116 1.00 82.88 89 MET A N 1
ATOM 677 C CA . MET A 1 89 ? -12.916 -0.402 -5.001 1.00 82.88 89 MET A CA 1
ATOM 678 C C . MET A 1 89 ? -13.889 -0.703 -6.148 1.00 82.88 89 MET A C 1
ATOM 680 O O . MET A 1 89 ? -14.411 0.229 -6.769 1.00 82.88 89 MET A O 1
ATOM 684 N N . LYS A 1 90 ? -14.127 -1.977 -6.474 1.00 84.25 90 LYS A N 1
ATOM 685 C CA . LYS A 1 90 ? -15.008 -2.386 -7.575 1.00 84.25 90 LYS A CA 1
ATOM 686 C C . LYS A 1 90 ? -16.465 -2.052 -7.285 1.00 84.25 90 LYS A C 1
ATOM 688 O O . LYS A 1 90 ? -17.180 -1.644 -8.203 1.00 84.25 90 LYS A O 1
ATOM 693 N N . ASP A 1 91 ? -16.862 -2.169 -6.025 1.00 72.88 91 ASP A N 1
ATOM 694 C CA . ASP A 1 91 ? -18.232 -1.930 -5.580 1.00 72.88 91 ASP A CA 1
ATOM 695 C C . ASP A 1 91 ? -18.534 -0.428 -5.390 1.00 72.88 91 ASP A C 1
ATOM 697 O O . ASP A 1 91 ? -19.680 -0.041 -5.166 1.00 72.88 91 ASP A O 1
ATOM 701 N N . GLN A 1 92 ? -17.532 0.442 -5.612 1.00 69.31 92 GLN A N 1
ATOM 702 C CA . GLN A 1 92 ? -17.564 1.919 -5.566 1.00 69.31 92 GLN A CA 1
ATOM 703 C C . GLN A 1 92 ? -17.992 2.551 -4.236 1.00 69.31 92 GLN A C 1
ATOM 705 O O . GLN A 1 92 ? -17.843 3.762 -4.068 1.00 69.31 92 GLN A O 1
ATOM 710 N N . VAL A 1 93 ? -18.518 1.763 -3.308 1.00 78.62 93 VAL A N 1
ATOM 711 C CA . VAL A 1 93 ? -18.924 2.173 -1.972 1.00 78.62 93 VAL A CA 1
ATOM 712 C C . VAL A 1 93 ? -18.256 1.213 -1.014 1.00 78.62 93 VAL A C 1
ATOM 714 O O . VAL A 1 93 ? -18.523 0.024 -1.089 1.00 78.62 93 VAL A O 1
ATOM 717 N N . VAL A 1 94 ? -17.406 1.748 -0.142 1.00 83.75 94 VAL A N 1
ATOM 718 C CA . VAL A 1 94 ? -16.775 0.969 0.922 1.00 83.75 94 VAL A CA 1
ATOM 719 C C . VAL A 1 94 ? -17.706 0.976 2.122 1.00 83.75 94 VAL A C 1
ATOM 721 O O . VAL A 1 94 ? -17.961 2.047 2.678 1.00 83.75 94 VAL A O 1
ATOM 724 N N . ASP A 1 95 ? -18.231 -0.187 2.496 1.00 86.94 95 ASP A N 1
ATOM 725 C CA . ASP A 1 95 ? -19.070 -0.321 3.688 1.00 86.94 95 ASP A CA 1
ATOM 726 C C . ASP A 1 95 ? -18.242 -0.516 4.973 1.00 86.94 95 ASP A C 1
ATOM 728 O O . ASP A 1 95 ? -17.046 -0.815 4.947 1.00 86.94 95 ASP A O 1
ATOM 732 N N . SER A 1 96 ? -18.879 -0.352 6.134 1.00 85.06 96 SER A N 1
ATOM 733 C CA . SER A 1 96 ? -18.220 -0.534 7.441 1.00 85.06 96 SER A CA 1
ATOM 734 C C . SER A 1 96 ? -17.547 -1.904 7.672 1.00 85.06 96 SER A C 1
ATOM 736 O O . SER A 1 96 ? -16.626 -1.998 8.493 1.00 85.06 96 SER A O 1
ATOM 738 N N . THR A 1 97 ? -17.958 -2.964 6.965 1.00 87.69 97 THR A N 1
ATOM 739 C CA . THR A 1 97 ? -17.313 -4.290 7.007 1.00 87.69 97 THR A CA 1
ATOM 740 C C . THR A 1 97 ? -16.040 -4.286 6.171 1.00 87.69 97 THR A C 1
ATOM 742 O O . THR A 1 97 ? -14.996 -4.744 6.634 1.00 87.69 97 THR A O 1
ATOM 745 N N . GLU A 1 98 ? -16.104 -3.728 4.966 1.00 86.88 98 GLU A N 1
ATOM 746 C CA . GLU A 1 98 ? -14.960 -3.603 4.061 1.00 86.88 98 GLU A CA 1
ATOM 747 C C . GLU A 1 98 ? -13.901 -2.650 4.615 1.00 86.88 98 GLU A C 1
ATOM 749 O O . GLU A 1 98 ? -12.709 -2.947 4.557 1.00 86.88 98 GLU A O 1
ATOM 754 N N . ALA A 1 99 ? -14.325 -1.551 5.243 1.00 86.25 99 ALA A N 1
ATOM 755 C CA . ALA A 1 99 ? -13.450 -0.638 5.969 1.00 86.25 99 ALA A CA 1
ATOM 756 C C . ALA A 1 99 ? -12.700 -1.360 7.098 1.00 86.25 99 ALA A C 1
ATOM 758 O O . ALA A 1 99 ? -11.493 -1.171 7.267 1.00 86.25 99 ALA A O 1
ATOM 759 N N . ARG A 1 100 ? -13.390 -2.229 7.850 1.00 89.19 100 ARG A N 1
ATOM 760 C CA . ARG A 1 100 ? -12.762 -3.045 8.896 1.00 89.19 100 ARG A CA 1
ATOM 761 C C . ARG A 1 100 ? -11.757 -4.030 8.315 1.00 89.19 100 ARG A C 1
ATOM 763 O O . ARG A 1 100 ? -10.627 -4.076 8.791 1.00 89.19 100 ARG A O 1
ATOM 770 N N . MET A 1 101 ? -12.155 -4.781 7.289 1.00 89.19 101 MET A N 1
ATOM 771 C CA . MET A 1 101 ? -11.276 -5.737 6.613 1.00 89.19 101 MET A CA 1
ATOM 772 C C . MET A 1 101 ? -10.023 -5.056 6.063 1.00 89.19 101 MET A C 1
ATOM 774 O O . MET A 1 101 ? -8.920 -5.557 6.256 1.00 89.19 101 MET A O 1
ATOM 778 N N . PHE A 1 102 ? -10.184 -3.890 5.437 1.00 89.75 102 PHE A N 1
ATOM 779 C CA . PHE A 1 102 ? -9.078 -3.085 4.939 1.00 89.75 102 PHE A CA 1
ATOM 780 C C . PHE A 1 102 ? -8.089 -2.737 6.056 1.00 89.75 102 PHE A C 1
ATOM 782 O O . PHE A 1 102 ? -6.904 -3.030 5.927 1.00 89.75 102 PHE A O 1
ATOM 789 N N . VAL A 1 103 ? -8.568 -2.160 7.163 1.00 88.81 103 VAL A N 1
ATOM 790 C CA . VAL A 1 103 ? -7.714 -1.744 8.289 1.00 88.81 103 VAL A CA 1
ATOM 791 C C . VAL A 1 103 ? -7.024 -2.936 8.957 1.00 88.81 103 VAL A C 1
ATOM 793 O O . VAL A 1 103 ? -5.854 -2.838 9.328 1.00 88.81 103 VAL A O 1
ATOM 796 N N . GLU A 1 104 ? -7.721 -4.061 9.120 1.00 90.50 104 GLU A N 1
ATOM 797 C CA . GLU A 1 104 ? -7.150 -5.272 9.718 1.00 90.50 104 GLU A CA 1
ATOM 798 C C . GLU A 1 104 ? -6.040 -5.867 8.847 1.00 90.50 104 GLU A C 1
ATOM 800 O O . GLU A 1 104 ? -4.969 -6.193 9.359 1.00 90.50 104 GLU A O 1
ATOM 805 N N . GLU A 1 105 ? -6.254 -5.961 7.537 1.00 88.94 105 GLU A N 1
ATOM 806 C CA . GLU A 1 105 ? -5.303 -6.599 6.625 1.00 88.94 105 GLU A CA 1
ATOM 807 C C . GLU A 1 105 ? -4.074 -5.724 6.358 1.00 88.94 105 GLU A C 1
ATOM 809 O O . GLU A 1 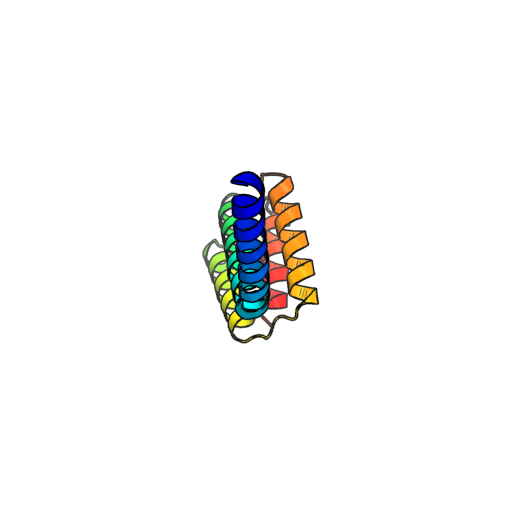105 ? -2.956 -6.241 6.343 1.00 88.94 105 GLU A O 1
ATOM 814 N N . ILE A 1 106 ? -4.223 -4.396 6.257 1.00 88.31 106 ILE A N 1
ATOM 815 C CA . ILE A 1 106 ? -3.051 -3.505 6.168 1.00 88.31 106 ILE A CA 1
ATOM 816 C C . ILE A 1 106 ? -2.259 -3.463 7.475 1.00 88.31 106 ILE A C 1
ATOM 818 O O . ILE A 1 106 ? -1.034 -3.382 7.432 1.00 88.31 106 ILE A O 1
ATOM 822 N N . ARG A 1 107 ? -2.929 -3.554 8.634 1.00 88.75 107 ARG A N 1
ATOM 823 C CA . ARG A 1 107 ? -2.251 -3.616 9.934 1.00 88.75 107 ARG A CA 1
ATOM 824 C C . ARG A 1 107 ? -1.471 -4.917 10.064 1.00 88.75 107 ARG A C 1
ATOM 826 O O . ARG A 1 107 ? -0.313 -4.880 10.448 1.00 88.75 107 ARG A O 1
ATOM 833 N N . LYS A 1 108 ? -2.080 -6.040 9.689 1.00 88.81 108 LYS A N 1
ATOM 834 C CA . LYS A 1 108 ? -1.432 -7.353 9.677 1.00 88.81 108 LYS A CA 1
ATOM 835 C C . LYS A 1 108 ? -0.226 -7.396 8.739 1.00 88.81 108 LYS A C 1
ATOM 837 O O . LYS A 1 108 ? 0.781 -7.986 9.095 1.00 88.81 108 LYS A O 1
ATOM 842 N N . ALA A 1 109 ? -0.312 -6.755 7.575 1.00 85.12 109 ALA A N 1
ATOM 843 C CA . ALA A 1 109 ? 0.819 -6.639 6.657 1.00 85.12 109 ALA A CA 1
ATOM 844 C C . ALA A 1 109 ? 1.926 -5.694 7.162 1.00 85.12 109 ALA A C 1
ATOM 846 O O . ALA A 1 109 ? 3.038 -5.721 6.646 1.00 85.12 109 ALA A O 1
ATOM 847 N N . ALA A 1 110 ? 1.630 -4.825 8.132 1.00 84.19 110 ALA A N 1
ATOM 848 C CA . ALA A 1 110 ? 2.597 -3.895 8.709 1.00 84.19 110 ALA A CA 1
ATOM 849 C C . ALA A 1 110 ? 3.356 -4.454 9.933 1.00 84.19 110 ALA A C 1
ATOM 851 O O . ALA A 1 110 ? 4.322 -3.821 10.376 1.00 84.19 110 ALA A O 1
ATOM 852 N N . GLU A 1 111 ? 2.923 -5.595 10.484 1.00 79.12 111 GLU A N 1
ATOM 853 C CA . GLU A 1 111 ? 3.526 -6.286 11.641 1.00 79.12 111 GLU A CA 1
ATOM 854 C C . GLU A 1 111 ? 4.727 -7.164 11.253 1.00 79.12 111 GLU A C 1
ATOM 856 O O . GLU A 1 111 ? 5.768 -7.059 11.950 1.00 79.12 111 GLU A O 1
#

Mean predicted aligned error: 7.44 Å

Secondary structure (DSSP, 8-state):
-HHHHHHHHHHHHHHHHHHHHHHTHHHHHHHHHHHHHHHHHHHHTTS--TT--HHHHHHHHHHHHHHHHTT-S-HHHHHHHHHHHHHHHHTSS--HHHHHHHHHHHHHHH-

Radius of gyration: 18.44 Å; Cα contacts (8 Å, |Δi|>4): 81; chains: 1; bounding box: 34×21×62 Å

Foldseek 3Di:
DVVVVVVVVVVVVVVVVVVVCVVCVLVVLLVLLLVLLVVLLVQCQVAADPPDHNVLSVVLSVLLSVCSVVVVADPVLSVVSSVLSVVCCVVVHRHNVSSVVSSVSSNVSSD

Nearest PDB structures (foldseek):
  5vju-assembly1_A  TM=3.316E-01  e=9.027E+00  synthetic construct

Sequence (111 aa):
MVALIVVGIIVVLVAASMVVCYVYRDDIV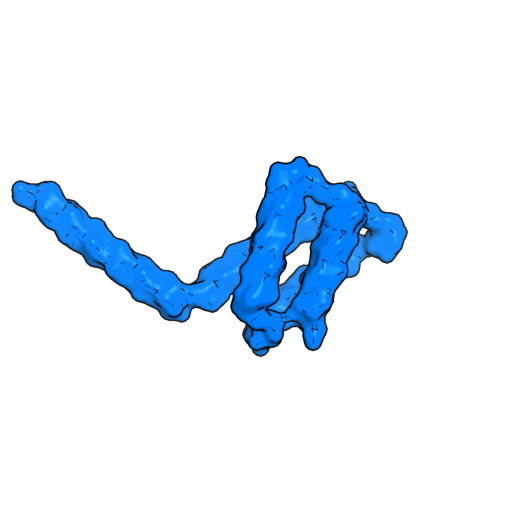KIGLTKLAETVAAEAKKDLPADMTAEDVDKAVEDFQKAFDEKKIDTEEIQSLSLMFQDIMKDQVVDSTEARMFVEEIRKAAE

pLDDT: mean 85.08, std 4.87, range [62.72, 91.12]